Protein AF-A0A2J8R1P6-F1 (afdb_monomer_lite)

pLDDT: mean 77.01, std 14.03, range [39.62, 92.38]

Radius of gyration: 21.51 Å; chains: 1; bounding box: 44×53×62 Å

Organism: Pongo abelii (NCBI:txid9601)

Foldseek 3Di:
DVQVVLVVVCVVVVHDLLQKKKKKPAAPPDDPVQVVVQCCVQPVVQFDKDWDDKDQDPVNNIIMTMMGTPDRGDLVPRDQWTAGPPGTIGMDGPPPDVVNVVVVVVQVVQVVVVHHVVVVCVVVVVDPDDDDDDDDDDDD

Structure (mmCIF, N/CA/C/O backbone):
data_AF-A0A2J8R1P6-F1
#
_entry.id   AF-A0A2J8R1P6-F1
#
loop_
_atom_site.group_PDB
_atom_site.id
_atom_site.type_symbol
_atom_site.label_atom_id
_atom_site.label_alt_id
_atom_site.label_comp_id
_atom_site.label_asym_id
_atom_site.label_entity_id
_atom_site.label_seq_id
_atom_site.pdbx_PDB_ins_code
_atom_site.Cartn_x
_atom_site.Cartn_y
_atom_site.Cartn_z
_atom_site.occupancy
_atom_site.B_iso_or_equiv
_atom_site.auth_seq_id
_atom_site.auth_comp_id
_atom_site.auth_asym_id
_atom_site.auth_atom_id
_atom_site.pdbx_PDB_model_num
ATOM 1 N N . MET A 1 1 ? 3.153 13.214 -4.517 1.00 66.31 1 MET A N 1
ATOM 2 C CA . MET A 1 1 ? 2.162 12.195 -4.950 1.00 66.31 1 MET A CA 1
ATOM 3 C C . MET A 1 1 ? 2.360 10.966 -4.074 1.00 66.31 1 MET A C 1
ATOM 5 O O . MET A 1 1 ? 3.506 10.656 -3.798 1.00 66.31 1 MET A O 1
ATOM 9 N N . ALA A 1 2 ? 1.317 10.260 -3.630 1.00 73.06 2 ALA A N 1
A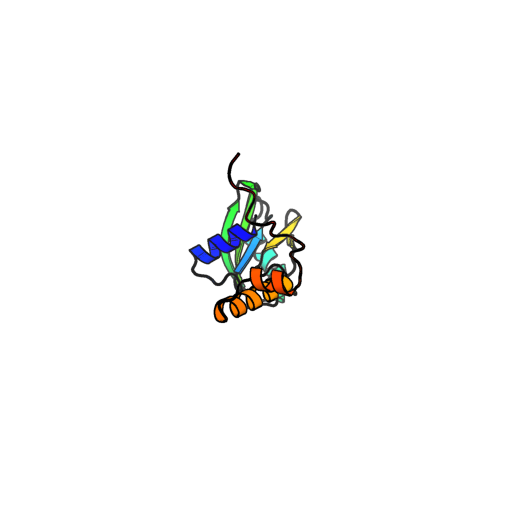TOM 10 C CA . ALA A 1 2 ? 1.475 9.138 -2.686 1.00 73.06 2 ALA A CA 1
ATOM 11 C C . ALA A 1 2 ? 2.423 8.015 -3.178 1.00 73.06 2 ALA A C 1
ATOM 13 O O . ALA A 1 2 ? 3.041 7.329 -2.370 1.00 73.06 2 ALA A O 1
ATOM 14 N N . LEU A 1 3 ? 2.614 7.886 -4.497 1.00 76.81 3 LEU A N 1
ATOM 15 C CA . LEU A 1 3 ? 3.573 6.955 -5.100 1.00 76.81 3 LEU A CA 1
ATOM 16 C C . LEU A 1 3 ? 5.037 7.273 -4.747 1.00 76.81 3 LEU A C 1
ATOM 18 O O . LEU A 1 3 ? 5.801 6.359 -4.462 1.00 76.81 3 LEU A O 1
ATOM 22 N N . THR A 1 4 ? 5.427 8.553 -4.723 1.00 81.50 4 THR A N 1
ATOM 23 C CA . THR A 1 4 ? 6.808 8.933 -4.372 1.00 81.50 4 THR A CA 1
ATOM 24 C C . THR A 1 4 ? 7.103 8.570 -2.921 1.00 81.50 4 THR A C 1
ATOM 26 O O . THR A 1 4 ? 8.186 8.091 -2.618 1.00 81.50 4 THR A O 1
ATOM 29 N N . LEU A 1 5 ? 6.095 8.689 -2.047 1.00 83.56 5 LEU A N 1
ATOM 30 C CA . LEU A 1 5 ? 6.199 8.270 -0.653 1.00 83.56 5 LEU A CA 1
ATOM 31 C C . LEU A 1 5 ? 6.418 6.757 -0.535 1.00 83.56 5 LEU A C 1
ATOM 33 O O . LEU A 1 5 ? 7.292 6.339 0.214 1.00 83.56 5 LEU A O 1
ATOM 37 N N . LEU A 1 6 ? 5.678 5.939 -1.292 1.00 85.62 6 LEU A N 1
ATOM 38 C CA . LEU A 1 6 ? 5.921 4.493 -1.339 1.00 85.62 6 LEU A CA 1
ATOM 39 C C . LEU A 1 6 ? 7.385 4.203 -1.711 1.00 85.62 6 LEU A C 1
ATOM 41 O O . LEU A 1 6 ? 8.044 3.416 -1.038 1.00 85.62 6 LEU A O 1
ATOM 45 N N . GLU A 1 7 ? 7.911 4.865 -2.744 1.00 83.81 7 GLU A N 1
ATOM 46 C CA . GLU A 1 7 ? 9.293 4.671 -3.195 1.00 83.81 7 GLU A CA 1
ATOM 47 C C . GLU A 1 7 ? 10.336 5.128 -2.171 1.00 83.81 7 GLU A C 1
ATOM 49 O O . GLU A 1 7 ? 11.332 4.434 -1.976 1.00 83.81 7 GLU A O 1
ATOM 54 N N . ASP A 1 8 ? 10.123 6.265 -1.510 1.00 87.44 8 ASP A N 1
ATOM 55 C CA . ASP A 1 8 ? 11.031 6.772 -0.478 1.00 87.44 8 ASP A CA 1
ATOM 56 C C . ASP A 1 8 ? 11.103 5.823 0.724 1.00 87.44 8 ASP A C 1
ATOM 58 O O . ASP A 1 8 ? 12.187 5.564 1.249 1.00 87.44 8 ASP A O 1
ATOM 62 N N . TRP A 1 9 ? 9.974 5.228 1.112 1.00 86.06 9 TRP A N 1
ATOM 63 C CA . TRP A 1 9 ? 9.932 4.205 2.157 1.00 86.06 9 TRP A CA 1
ATOM 64 C C . TRP A 1 9 ? 10.625 2.914 1.730 1.00 86.06 9 TRP A C 1
ATOM 66 O O . TRP A 1 9 ? 11.437 2.382 2.485 1.00 86.06 9 TRP A O 1
ATOM 76 N N . CYS A 1 10 ? 10.373 2.449 0.505 1.00 87.19 10 CYS A N 1
ATOM 77 C CA . CYS A 1 10 ? 11.048 1.270 -0.035 1.00 87.19 10 CYS A CA 1
ATOM 78 C C . CYS A 1 10 ? 12.571 1.457 -0.051 1.00 87.19 10 CYS A C 1
ATOM 80 O O . CYS A 1 10 ? 13.298 0.569 0.379 1.00 87.19 10 CYS A O 1
ATOM 82 N N . LYS A 1 11 ? 13.060 2.637 -0.457 1.00 86.81 11 LYS A N 1
ATOM 83 C CA . LYS A 1 11 ? 14.492 2.976 -0.406 1.00 86.81 11 LYS A CA 1
ATOM 84 C C . LYS A 1 11 ? 15.030 3.020 1.022 1.00 86.81 11 LYS A C 1
ATOM 86 O O . LYS A 1 11 ? 16.139 2.562 1.262 1.00 86.81 11 LYS A O 1
ATOM 91 N N . GLY A 1 12 ? 14.267 3.580 1.960 1.00 86.25 12 GLY A N 1
ATOM 92 C CA . GLY A 1 12 ? 14.672 3.674 3.363 1.00 86.25 12 GLY A CA 1
ATOM 93 C C . GLY A 1 12 ? 14.736 2.322 4.079 1.00 86.25 12 GLY A C 1
ATOM 94 O O . GLY A 1 12 ? 15.525 2.168 5.008 1.00 86.25 12 GLY A O 1
ATOM 95 N N . MET A 1 13 ? 13.924 1.351 3.651 1.00 84.25 13 MET A N 1
ATOM 96 C CA . MET A 1 13 ? 13.828 0.017 4.257 1.00 84.25 13 MET A CA 1
ATOM 97 C C . MET A 1 13 ? 14.549 -1.081 3.457 1.00 84.25 13 MET A C 1
ATOM 99 O O . MET A 1 13 ? 14.465 -2.241 3.844 1.00 84.25 13 MET A O 1
ATOM 103 N N . ASP A 1 14 ? 15.245 -0.726 2.369 1.00 84.75 14 ASP A N 1
ATOM 104 C CA . ASP A 1 14 ? 15.861 -1.666 1.413 1.00 84.75 14 ASP A CA 1
ATOM 105 C C . ASP A 1 14 ? 14.868 -2.734 0.914 1.00 84.75 14 ASP A C 1
ATOM 107 O O . ASP A 1 14 ? 15.147 -3.928 0.835 1.00 84.75 14 ASP A O 1
ATOM 111 N N . MET A 1 15 ? 13.646 -2.291 0.618 1.00 83.31 15 MET A N 1
ATOM 112 C CA . MET A 1 15 ? 12.553 -3.152 0.187 1.00 83.31 15 MET A CA 1
ATOM 113 C C . MET A 1 15 ? 12.273 -3.016 -1.297 1.00 83.31 15 MET A C 1
ATOM 115 O O . MET A 1 15 ? 12.342 -1.932 -1.881 1.00 83.31 15 MET A O 1
ATOM 119 N N . ASP A 1 16 ? 11.855 -4.128 -1.896 1.00 82.81 16 ASP A N 1
ATOM 120 C CA . ASP A 1 16 ? 11.394 -4.125 -3.272 1.00 82.81 16 ASP A CA 1
ATOM 121 C C . ASP A 1 16 ? 10.017 -3.437 -3.349 1.00 82.81 16 ASP A C 1
ATOM 123 O O . ASP A 1 16 ? 9.061 -3.917 -2.731 1.00 82.81 16 ASP A O 1
ATOM 127 N N . PRO A 1 17 ? 9.858 -2.339 -4.111 1.00 82.06 17 PRO A N 1
ATOM 128 C CA . PRO A 1 17 ? 8.581 -1.634 -4.221 1.00 82.06 17 PRO A CA 1
ATOM 129 C C . PRO A 1 17 ? 7.475 -2.483 -4.856 1.00 82.06 17 PRO A C 1
ATOM 131 O O . PRO A 1 17 ? 6.301 -2.148 -4.730 1.00 82.06 17 PRO A O 1
ATOM 134 N N . ARG A 1 18 ? 7.836 -3.598 -5.505 1.00 79.12 18 ARG A N 1
ATOM 135 C CA . ARG A 1 18 ? 6.897 -4.618 -5.990 1.00 79.12 18 ARG A CA 1
ATOM 136 C C . ARG A 1 18 ? 6.245 -5.409 -4.857 1.00 79.12 18 ARG A C 1
ATOM 138 O O . ARG A 1 18 ? 5.135 -5.906 -5.014 1.00 79.12 18 ARG A O 1
ATOM 145 N N . LYS A 1 19 ? 6.922 -5.538 -3.722 1.00 85.25 19 LYS A N 1
ATOM 146 C CA . LYS A 1 19 ? 6.425 -6.230 -2.528 1.00 85.25 19 LYS A CA 1
ATOM 147 C C . LYS A 1 19 ? 5.957 -5.247 -1.459 1.00 85.25 19 LYS A C 1
ATOM 149 O O . LYS A 1 19 ? 5.822 -5.619 -0.300 1.00 85.25 19 LYS A O 1
ATOM 154 N N . ALA A 1 20 ? 5.728 -3.994 -1.832 1.00 88.06 20 ALA A N 1
ATOM 155 C CA . ALA A 1 20 ? 5.315 -2.950 -0.915 1.00 88.06 20 ALA A CA 1
ATOM 156 C C . ALA A 1 20 ? 3.989 -2.334 -1.355 1.00 88.06 20 ALA A C 1
ATOM 158 O O . ALA A 1 20 ? 3.695 -2.191 -2.543 1.00 88.06 20 ALA A O 1
ATOM 159 N N . LEU A 1 21 ? 3.196 -1.948 -0.365 1.00 88.62 21 LEU A N 1
ATOM 160 C CA . LEU A 1 21 ? 1.885 -1.352 -0.536 1.00 88.62 21 LEU A CA 1
ATOM 161 C C . LEU A 1 21 ? 1.716 -0.239 0.495 1.00 88.62 21 LEU A C 1
ATOM 163 O O . LEU A 1 21 ? 2.069 -0.385 1.664 1.00 88.62 21 LEU A O 1
ATOM 167 N N . LEU A 1 22 ? 1.185 0.895 0.055 1.00 90.44 22 LEU A N 1
ATOM 168 C CA . LEU A 1 22 ? 0.915 2.043 0.906 1.00 90.44 22 LEU A CA 1
ATOM 169 C C . LEU A 1 22 ? -0.576 2.357 0.861 1.00 90.44 22 LEU A C 1
ATOM 171 O O . LEU A 1 22 ? -1.131 2.566 -0.210 1.00 90.44 22 LEU A O 1
ATOM 175 N N . ILE A 1 23 ? -1.220 2.420 2.019 1.00 90.19 23 ILE A N 1
ATOM 176 C CA . ILE A 1 23 ? -2.620 2.835 2.134 1.00 90.19 23 ILE A CA 1
ATOM 177 C C . ILE A 1 23 ? -2.650 4.269 2.636 1.00 90.19 2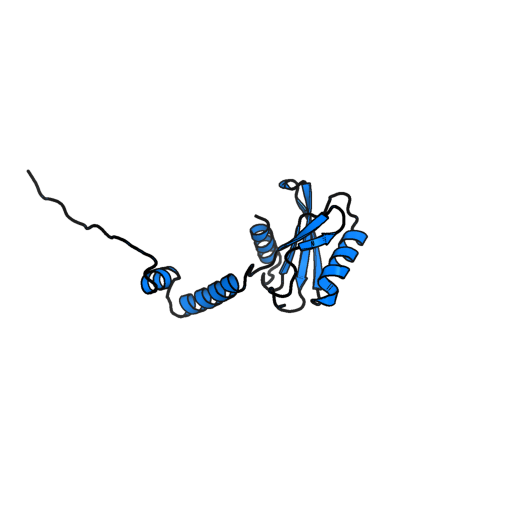3 ILE A C 1
ATOM 179 O O . ILE A 1 23 ? -2.023 4.570 3.651 1.00 90.19 23 ILE A O 1
ATOM 183 N N . VAL A 1 24 ? -3.362 5.152 1.941 1.00 90.12 24 VAL A N 1
ATOM 184 C CA . VAL A 1 24 ? -3.501 6.576 2.283 1.00 90.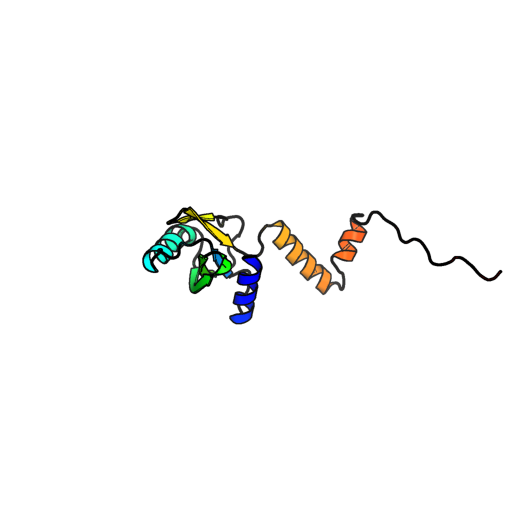12 24 VAL A CA 1
ATOM 185 C C . VAL A 1 24 ? -4.975 6.982 2.371 1.00 90.12 24 VAL A C 1
ATOM 187 O O . VAL A 1 24 ? -5.864 6.253 1.939 1.00 90.12 24 VAL A O 1
ATOM 190 N N . GLY A 1 25 ? -5.246 8.149 2.961 1.00 87.19 25 GLY A N 1
ATOM 191 C CA . GLY A 1 25 ? -6.617 8.636 3.162 1.00 87.19 25 GLY A CA 1
ATOM 192 C C . GLY A 1 25 ? -7.289 8.090 4.424 1.00 87.19 25 GLY A C 1
ATOM 193 O O . GLY A 1 25 ? -8.508 8.139 4.546 1.00 87.19 25 GLY A O 1
ATOM 194 N N . ILE A 1 26 ? -6.504 7.577 5.373 1.00 90.12 26 ILE A N 1
ATOM 195 C CA . ILE A 1 26 ? -7.013 7.073 6.648 1.00 90.12 26 ILE A CA 1
ATOM 196 C C . ILE A 1 26 ? -7.284 8.270 7.572 1.00 90.12 26 ILE A C 1
ATOM 198 O O . ILE A 1 26 ? -6.361 9.042 7.838 1.00 90.12 26 ILE A O 1
ATOM 202 N N . PRO A 1 27 ? -8.491 8.439 8.125 1.00 88.88 27 PRO A N 1
ATOM 203 C CA . PRO A 1 27 ? -8.769 9.550 9.028 1.00 88.88 27 PRO A CA 1
ATOM 204 C C . PRO A 1 27 ? -7.917 9.519 10.297 1.00 88.88 27 PRO A C 1
ATOM 206 O O . PRO A 1 27 ? -7.603 8.455 10.842 1.00 88.88 27 PRO A O 1
ATOM 209 N N . VAL A 1 28 ? -7.566 10.696 10.817 1.00 88.06 28 VAL A N 1
ATOM 210 C CA . VAL A 1 28 ? -6.735 10.810 12.024 1.00 88.06 28 VAL A CA 1
ATOM 211 C C . VAL A 1 28 ? -7.437 10.254 13.268 1.00 88.06 28 VAL A C 1
ATOM 213 O O . VAL A 1 28 ? -6.763 9.705 14.139 1.00 88.06 28 VAL A O 1
ATOM 216 N N . GLU A 1 29 ? -8.770 10.288 13.328 1.00 88.31 29 GLU A N 1
ATOM 217 C CA . GLU A 1 29 ? -9.556 9.649 14.390 1.00 88.31 29 GLU A CA 1
ATOM 218 C C . GLU A 1 29 ? -9.573 8.110 14.345 1.00 88.31 29 GLU A C 1
ATOM 220 O O . GLU A 1 29 ? -10.048 7.487 15.295 1.00 88.31 29 GLU A O 1
ATOM 225 N N . CYS A 1 30 ? -9.062 7.467 13.286 1.00 87.88 30 CYS A N 1
ATOM 226 C CA . CYS A 1 30 ? -9.015 6.003 13.226 1.00 87.88 30 CYS A CA 1
ATOM 227 C C . CYS A 1 30 ? -7.986 5.434 14.206 1.00 87.88 30 CYS A C 1
ATOM 229 O O . CYS A 1 30 ? -6.810 5.829 14.205 1.00 87.88 30 CYS A O 1
ATOM 231 N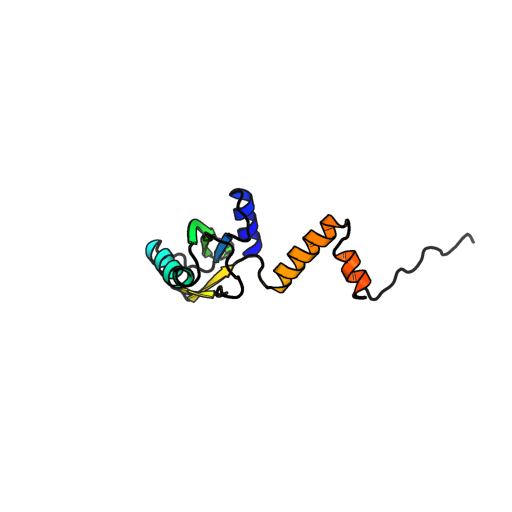 N . SER A 1 31 ? -8.424 4.476 15.020 1.00 88.69 31 SER A N 1
ATOM 232 C CA . SER A 1 31 ? -7.562 3.754 15.959 1.00 88.69 31 SER A CA 1
ATOM 233 C C . SER A 1 31 ? -6.705 2.710 15.243 1.00 88.69 31 SER A C 1
ATOM 235 O O . SER A 1 31 ? -7.025 2.283 14.139 1.00 88.69 31 SER A O 1
ATOM 237 N N . GLU A 1 32 ? -5.615 2.268 15.874 1.00 87.56 32 GLU A N 1
ATOM 238 C CA . GLU A 1 32 ? -4.742 1.224 15.308 1.00 87.56 32 GLU A CA 1
ATOM 239 C C . GLU A 1 32 ? -5.504 -0.068 15.006 1.00 87.56 32 GLU A C 1
ATOM 241 O O . GLU A 1 32 ? -5.340 -0.631 13.929 1.00 87.56 32 GLU A O 1
ATOM 246 N N . VAL A 1 33 ? -6.378 -0.480 15.927 1.00 88.88 33 VAL A N 1
ATOM 247 C CA . VAL A 1 33 ? -7.207 -1.680 15.779 1.00 88.88 33 VAL A CA 1
ATOM 248 C C . VAL A 1 33 ? -8.118 -1.555 14.559 1.00 88.88 33 VAL A C 1
ATOM 250 O O . VAL A 1 33 ? -8.082 -2.419 13.697 1.00 88.88 33 VAL A O 1
ATOM 253 N N . GLU A 1 34 ? -8.835 -0.436 14.418 1.00 90.12 34 GLU A N 1
ATOM 254 C CA . GLU A 1 34 ? -9.732 -0.200 13.276 1.00 90.12 34 GLU A CA 1
ATOM 255 C C . GLU A 1 34 ? -8.975 -0.199 11.943 1.00 90.12 34 GLU A C 1
ATOM 257 O O . GLU A 1 34 ? -9.455 -0.726 10.939 1.00 90.12 34 GLU A O 1
ATOM 262 N N . ILE A 1 35 ? -7.779 0.396 11.928 1.00 89.75 35 ILE A N 1
ATOM 263 C CA . ILE A 1 35 ? -6.896 0.382 10.764 1.00 89.75 35 ILE A CA 1
ATOM 264 C C . ILE A 1 35 ? -6.514 -1.050 10.426 1.00 89.75 35 ILE A C 1
ATOM 266 O O . ILE A 1 35 ? -6.687 -1.467 9.286 1.00 89.75 35 ILE A O 1
ATOM 270 N N . GLN A 1 36 ? -6.039 -1.811 11.405 1.00 89.44 36 GLN A N 1
ATOM 271 C CA . GLN A 1 36 ? -5.635 -3.191 11.197 1.00 89.44 36 GLN A CA 1
ATOM 272 C C . GLN A 1 36 ? -6.804 -4.063 10.729 1.00 89.44 36 GLN A C 1
ATOM 274 O O . GLN A 1 36 ? -6.625 -4.823 9.786 1.00 89.44 36 GLN A O 1
ATOM 279 N N . GLU A 1 37 ? -7.993 -3.914 11.315 1.00 90.69 37 GLU A N 1
ATOM 280 C CA . GLU A 1 37 ? -9.206 -4.636 10.917 1.00 90.69 37 GLU A CA 1
ATOM 281 C C . GLU A 1 37 ? -9.639 -4.287 9.491 1.00 90.69 37 GLU A C 1
ATOM 283 O O . GLU A 1 37 ? -9.964 -5.177 8.711 1.00 90.69 37 GLU A O 1
ATOM 288 N N . THR A 1 38 ? -9.590 -3.007 9.116 1.00 90.31 38 THR A N 1
ATOM 289 C CA . THR A 1 38 ? -9.941 -2.557 7.760 1.00 90.31 38 THR A CA 1
ATOM 290 C C . THR A 1 38 ? -8.951 -3.100 6.731 1.00 90.31 38 THR A C 1
ATOM 292 O O . THR A 1 38 ? -9.340 -3.638 5.693 1.00 90.31 38 THR A O 1
ATOM 295 N N . VAL A 1 39 ? -7.655 -3.004 7.036 1.00 89.69 39 VAL A N 1
ATOM 296 C CA . VAL A 1 39 ? -6.586 -3.557 6.200 1.00 89.69 39 VAL A CA 1
ATOM 297 C C . VAL A 1 39 ? -6.721 -5.074 6.096 1.00 89.69 39 VAL A C 1
ATOM 299 O O . VAL A 1 39 ? -6.561 -5.621 5.010 1.00 89.69 39 VAL A O 1
ATOM 302 N N . GLN A 1 40 ? -7.072 -5.752 7.186 1.00 89.19 40 GLN A N 1
ATOM 303 C CA . GLN A 1 40 ? -7.301 -7.191 7.202 1.00 89.19 40 GLN A CA 1
ATOM 304 C C . GLN A 1 40 ? -8.504 -7.583 6.358 1.00 89.19 40 GLN A C 1
ATOM 306 O O . GLN A 1 40 ? -8.377 -8.441 5.492 1.00 89.19 40 GLN A O 1
ATOM 311 N N . ALA A 1 41 ? -9.642 -6.918 6.518 1.00 88.62 41 ALA A N 1
ATOM 312 C CA . ALA A 1 41 ? -10.821 -7.185 5.708 1.00 88.62 41 ALA A CA 1
ATOM 313 C C . ALA A 1 41 ? -10.554 -6.988 4.202 1.00 88.62 41 ALA A C 1
ATOM 315 O O . ALA A 1 41 ? -11.059 -7.758 3.388 1.00 88.62 41 ALA A O 1
ATOM 316 N N . GLY A 1 42 ? -9.743 -5.987 3.835 1.00 84.88 42 GLY A N 1
ATOM 317 C CA . GLY A 1 42 ? -9.417 -5.680 2.441 1.00 84.88 42 GLY A CA 1
ATOM 318 C C . GLY A 1 42 ? -8.314 -6.549 1.828 1.00 84.88 42 GLY A C 1
ATOM 319 O O . GLY A 1 42 ? -8.443 -6.968 0.681 1.00 84.88 42 GLY A O 1
ATOM 320 N N . LEU A 1 43 ? -7.231 -6.819 2.564 1.00 85.12 43 LEU A N 1
ATOM 321 C CA . LEU A 1 43 ? -6.025 -7.467 2.028 1.00 85.12 43 LEU A CA 1
ATOM 322 C C . LEU A 1 43 ? -5.889 -8.945 2.392 1.00 85.12 43 LEU A C 1
ATOM 324 O O . LEU A 1 43 ? -5.325 -9.693 1.597 1.00 85.12 43 LEU A O 1
ATOM 328 N N . GLN A 1 44 ? -6.412 -9.393 3.539 1.00 85.69 44 GLN A N 1
ATOM 329 C CA . GLN A 1 44 ? -6.316 -10.797 3.961 1.00 85.69 44 GLN A CA 1
ATOM 330 C C . GLN A 1 44 ? -6.867 -11.797 2.925 1.00 85.69 44 GLN A C 1
ATOM 332 O O . GLN A 1 44 ? -6.245 -12.847 2.762 1.00 85.69 44 GLN A O 1
ATOM 337 N N . PRO A 1 45 ? -7.987 -11.538 2.210 1.00 84.12 45 PRO A N 1
ATOM 338 C CA . PRO A 1 45 ? -8.464 -12.480 1.196 1.00 84.12 45 PRO A CA 1
ATOM 339 C C . PRO A 1 45 ? -7.634 -12.464 -0.097 1.00 84.12 45 PRO A C 1
ATOM 341 O O . PRO A 1 45 ? -7.760 -13.385 -0.898 1.00 84.12 45 PRO A O 1
ATOM 344 N N . LEU A 1 46 ? -6.809 -11.435 -0.317 1.00 82.19 46 LEU A N 1
ATOM 345 C CA . LEU A 1 46 ? -6.063 -11.235 -1.563 1.00 82.19 46 LEU A CA 1
ATOM 346 C C . LEU A 1 46 ? -4.618 -11.720 -1.454 1.00 82.19 46 LEU A C 1
ATOM 348 O O . LEU A 1 46 ? -4.077 -12.284 -2.401 1.00 82.19 46 LEU A O 1
ATOM 352 N N . CYS A 1 47 ? -3.976 -11.486 -0.308 1.00 82.62 47 CYS A N 1
ATOM 353 C CA . CYS A 1 47 ? -2.562 -11.780 -0.121 1.00 82.62 47 CYS A CA 1
ATOM 354 C C . CYS A 1 47 ? -2.171 -11.909 1.352 1.00 82.62 47 CYS A C 1
ATOM 356 O O . CYS A 1 47 ? -2.796 -11.334 2.243 1.00 82.62 47 CYS A O 1
ATOM 358 N N . ALA A 1 48 ? -1.067 -12.615 1.598 1.00 87.50 48 ALA A N 1
ATOM 359 C CA . ALA A 1 48 ? -0.374 -12.539 2.874 1.00 87.50 48 ALA A CA 1
ATOM 360 C C . ALA A 1 48 ? 0.424 -11.229 2.943 1.00 87.50 48 ALA A C 1
ATOM 362 O O . ALA A 1 48 ? 1.193 -10.908 2.034 1.00 87.50 48 ALA A O 1
ATOM 363 N N . TYR A 1 49 ? 0.243 -10.481 4.028 1.00 89.56 49 TYR A N 1
ATOM 364 C CA . TYR A 1 49 ? 0.852 -9.170 4.210 1.00 89.56 49 TYR A CA 1
ATOM 365 C C . TYR A 1 49 ? 1.334 -8.969 5.651 1.00 89.56 49 TYR A C 1
ATOM 367 O O . TYR A 1 49 ? 0.894 -9.650 6.581 1.00 89.56 49 TYR A O 1
ATOM 375 N N . ARG A 1 50 ? 2.228 -7.999 5.840 1.00 89.94 50 ARG A N 1
ATOM 376 C CA . ARG A 1 50 ? 2.755 -7.564 7.130 1.00 89.94 50 ARG A CA 1
ATOM 377 C C . ARG A 1 50 ? 2.757 -6.044 7.195 1.00 89.94 50 ARG A C 1
ATOM 379 O O . ARG A 1 50 ? 3.318 -5.372 6.339 1.00 89.94 50 ARG A O 1
ATOM 386 N N . VAL A 1 51 ? 2.136 -5.480 8.225 1.00 90.31 51 VAL A N 1
ATOM 387 C CA . VAL A 1 51 ? 2.161 -4.029 8.445 1.00 90.31 51 VAL A CA 1
ATOM 388 C C . VAL A 1 51 ? 3.526 -3.646 9.007 1.00 90.31 51 VAL A C 1
ATOM 390 O O . VAL A 1 51 ? 3.917 -4.137 10.063 1.00 90.31 51 VAL A O 1
ATOM 393 N N . LEU A 1 52 ? 4.251 -2.779 8.302 1.00 87.62 52 LEU A N 1
ATOM 394 C CA . LEU A 1 52 ? 5.594 -2.349 8.694 1.00 87.62 52 LEU A CA 1
ATOM 395 C C . LEU A 1 52 ? 5.594 -1.043 9.474 1.00 87.62 52 LEU A C 1
ATOM 397 O O . LEU A 1 52 ? 6.441 -0.829 10.338 1.00 87.62 52 LEU A O 1
ATOM 401 N N . GLY A 1 53 ? 4.656 -0.152 9.168 1.00 85.19 53 GLY A N 1
ATOM 402 C CA . GLY A 1 53 ? 4.634 1.150 9.802 1.00 85.19 53 GLY A CA 1
ATOM 403 C C . GLY A 1 53 ? 3.378 1.941 9.508 1.00 85.19 53 GLY A C 1
ATOM 404 O O . GLY A 1 53 ? 2.645 1.687 8.557 1.00 85.19 53 GLY A O 1
ATOM 405 N N . ARG A 1 54 ? 3.154 2.944 10.349 1.00 87.88 54 ARG A N 1
ATOM 406 C CA . ARG A 1 54 ? 2.118 3.958 10.176 1.00 87.88 54 ARG A CA 1
ATOM 407 C C . ARG A 1 54 ? 2.773 5.326 10.157 1.00 87.88 54 ARG A C 1
ATOM 409 O O . ARG A 1 54 ? 3.707 5.579 10.915 1.00 87.88 54 ARG A O 1
ATOM 416 N N . MET A 1 55 ? 2.256 6.218 9.331 1.00 84.56 55 MET A N 1
ATOM 417 C CA . MET A 1 55 ? 2.732 7.586 9.227 1.00 84.56 55 MET A CA 1
ATOM 418 C C . MET A 1 55 ? 1.553 8.546 9.244 1.00 84.56 55 MET A C 1
ATOM 420 O O . MET A 1 55 ? 0.516 8.280 8.650 1.00 84.56 55 MET A O 1
ATOM 424 N N . PHE A 1 56 ? 1.703 9.679 9.919 1.00 86.19 56 PHE A N 1
ATOM 425 C CA . PHE A 1 56 ? 0.743 10.770 9.819 1.00 86.19 56 PHE A CA 1
ATOM 426 C C . PHE A 1 56 ? 1.237 11.779 8.785 1.00 86.19 56 PHE A C 1
ATOM 428 O O . PHE A 1 56 ? 2.311 12.362 8.946 1.00 86.19 56 PHE A O 1
ATOM 435 N N . ARG A 1 57 ? 0.454 11.983 7.725 1.00 80.56 57 ARG A N 1
ATOM 436 C CA . ARG A 1 57 ? 0.728 12.968 6.681 1.00 80.56 57 ARG A CA 1
ATOM 437 C C . ARG A 1 57 ? -0.004 14.258 7.027 1.00 80.56 57 ARG A C 1
ATOM 439 O O . ARG A 1 57 ? -1.225 14.339 6.940 1.00 80.56 57 ARG A O 1
ATOM 446 N N . ARG A 1 58 ? 0.764 15.279 7.418 1.00 78.62 58 ARG A N 1
ATOM 447 C CA . ARG A 1 58 ? 0.232 16.619 7.727 1.00 78.62 58 ARG A CA 1
ATOM 448 C C . ARG A 1 58 ? -0.358 17.312 6.501 1.00 78.62 58 ARG A C 1
ATOM 450 O O . ARG A 1 58 ? -1.310 18.062 6.655 1.00 78.62 58 ARG A O 1
ATOM 457 N N . GLU A 1 59 ? 0.201 17.057 5.319 1.00 78.38 59 GLU A N 1
ATOM 458 C CA . GLU A 1 59 ? -0.251 17.644 4.050 1.00 78.38 59 GLU A CA 1
ATOM 459 C C . GLU A 1 59 ? -1.701 17.262 3.732 1.00 78.38 59 GLU A C 1
ATOM 461 O O . GLU A 1 59 ? -2.501 18.116 3.370 1.00 78.38 59 GLU A O 1
ATOM 466 N N . ASP A 1 60 ? -2.049 15.991 3.931 1.00 75.75 60 ASP A N 1
ATOM 467 C CA . ASP A 1 60 ? -3.382 15.442 3.656 1.00 75.75 60 ASP A CA 1
ATOM 468 C C . ASP A 1 60 ? -4.260 15.379 4.916 1.00 75.75 60 ASP A C 1
ATOM 470 O O . ASP A 1 60 ? -5.389 14.901 4.860 1.00 75.75 60 ASP A O 1
ATOM 474 N N . ASN A 1 61 ? -3.724 15.811 6.064 1.00 83.56 61 ASN A N 1
ATOM 475 C CA . ASN A 1 61 ? -4.320 15.659 7.394 1.00 83.56 61 ASN A CA 1
ATOM 476 C C . ASN A 1 61 ? -4.870 14.238 7.651 1.00 83.56 61 ASN A C 1
ATOM 478 O O . ASN A 1 61 ? -5.924 14.045 8.258 1.00 83.56 61 ASN A O 1
ATOM 482 N N . ALA A 1 62 ? -4.142 13.236 7.159 1.00 88.06 62 ALA A N 1
ATOM 483 C CA . ALA A 1 62 ? -4.558 11.843 7.133 1.00 88.06 62 ALA A CA 1
ATOM 484 C C . ALA A 1 62 ? -3.401 10.927 7.538 1.00 88.06 62 ALA A C 1
ATOM 486 O O . ALA A 1 62 ? -2.219 11.243 7.393 1.00 88.06 62 ALA A O 1
ATOM 487 N N . LYS A 1 63 ? -3.740 9.757 8.059 1.00 90.06 63 LYS A N 1
ATOM 488 C CA . LYS A 1 63 ? -2.808 8.668 8.313 1.00 90.06 63 LYS A CA 1
ATOM 489 C C . LYS A 1 63 ? -2.555 7.884 7.022 1.00 90.06 63 LYS A C 1
ATOM 491 O O . LYS A 1 63 ? -3.378 7.828 6.107 1.00 90.06 63 LYS A O 1
ATOM 496 N N . ALA A 1 64 ? -1.384 7.275 6.978 1.00 91.31 64 ALA A N 1
ATOM 497 C CA . ALA A 1 64 ? -0.946 6.347 5.962 1.00 91.31 64 ALA A CA 1
ATOM 498 C C . ALA A 1 64 ? -0.353 5.110 6.637 1.00 91.31 64 ALA A C 1
ATOM 500 O O . ALA A 1 64 ? 0.202 5.199 7.736 1.00 91.31 64 ALA A O 1
ATOM 501 N N . VAL A 1 65 ? -0.466 3.961 5.986 1.00 92.38 65 VAL A N 1
ATOM 502 C CA . VAL A 1 65 ? 0.056 2.688 6.486 1.00 92.38 65 VAL A CA 1
ATOM 503 C C . VAL A 1 65 ? 0.916 2.064 5.409 1.00 92.38 65 VAL A C 1
ATOM 505 O O . VAL A 1 65 ? 0.482 1.936 4.267 1.00 92.38 65 VAL A O 1
ATOM 508 N N . PHE A 1 66 ? 2.130 1.688 5.787 1.00 91.50 66 PHE A N 1
ATOM 509 C CA . PHE A 1 66 ? 3.082 1.001 4.934 1.00 91.50 66 PHE A CA 1
ATOM 510 C C . PHE A 1 66 ? 3.052 -0.496 5.235 1.00 91.50 66 PHE A C 1
ATOM 512 O O . PHE A 1 66 ? 3.127 -0.919 6.395 1.00 91.50 66 PHE A O 1
ATOM 519 N N . ILE A 1 67 ? 2.900 -1.287 4.181 1.00 90.75 67 ILE A N 1
ATOM 520 C CA . ILE A 1 67 ? 2.627 -2.717 4.230 1.00 90.75 67 ILE A CA 1
ATOM 521 C C . ILE A 1 67 ? 3.611 -3.438 3.315 1.00 90.75 67 ILE A C 1
ATOM 523 O O . ILE A 1 67 ? 3.824 -3.054 2.169 1.00 90.75 67 ILE A O 1
ATOM 527 N N . GLU A 1 68 ? 4.179 -4.512 3.837 1.00 89.75 68 GLU A N 1
ATOM 528 C CA . GLU A 1 68 ? 4.955 -5.499 3.106 1.00 89.75 68 GLU A CA 1
ATOM 529 C C . GLU A 1 68 ? 4.046 -6.639 2.661 1.00 89.75 68 GLU A C 1
ATOM 531 O O . GLU A 1 68 ? 3.261 -7.169 3.444 1.00 89.75 68 GLU A O 1
ATOM 536 N N . LEU A 1 69 ? 4.165 -7.040 1.408 1.00 87.69 69 LEU A N 1
ATOM 537 C CA . LEU A 1 69 ? 3.526 -8.223 0.857 1.00 87.69 69 LEU A CA 1
ATOM 538 C C . LEU A 1 69 ? 4.509 -9.386 0.996 1.00 87.69 69 LEU A C 1
ATOM 540 O O . LEU A 1 69 ? 5.697 -9.238 0.706 1.00 87.69 69 LEU A O 1
ATOM 544 N N . ALA A 1 70 ? 4.025 -10.550 1.432 1.00 83.06 70 ALA A N 1
ATOM 545 C CA . ALA A 1 70 ? 4.875 -11.735 1.559 1.00 83.06 70 ALA A CA 1
ATOM 546 C C . ALA A 1 70 ? 5.428 -12.180 0.191 1.00 83.06 70 ALA A C 1
ATOM 548 O O . ALA A 1 70 ? 6.581 -12.599 0.084 1.00 83.06 70 ALA A O 1
ATOM 549 N N . ASP A 1 71 ? 4.621 -12.013 -0.859 1.00 77.69 71 ASP A N 1
ATOM 550 C CA . ASP A 1 71 ? 4.950 -12.380 -2.230 1.00 77.69 71 ASP A CA 1
ATOM 551 C C . ASP A 1 71 ? 4.552 -11.292 -3.232 1.00 77.69 71 ASP A C 1
ATOM 553 O O . ASP A 1 71 ? 3.785 -10.379 -2.926 1.00 77.69 71 ASP A O 1
ATOM 557 N N . THR A 1 72 ? 5.102 -11.384 -4.444 1.00 68.50 72 THR A N 1
ATOM 558 C CA . THR A 1 72 ? 4.708 -10.539 -5.583 1.00 68.50 72 THR A CA 1
ATOM 559 C C . THR A 1 72 ? 3.281 -10.894 -5.996 1.00 68.50 72 THR A C 1
ATOM 561 O O . THR A 1 72 ? 3.061 -11.894 -6.674 1.00 68.50 72 THR A O 1
ATOM 564 N N . VAL A 1 73 ? 2.313 -10.103 -5.533 1.00 69.38 73 VAL A N 1
ATOM 565 C CA . VAL A 1 73 ? 0.882 -10.297 -5.806 1.00 69.38 73 VAL A CA 1
ATOM 566 C C . VAL A 1 73 ? 0.508 -9.657 -7.141 1.00 69.38 73 VAL A C 1
ATOM 568 O O . VAL A 1 73 ? 1.060 -8.619 -7.508 1.00 69.38 73 VAL A O 1
ATOM 571 N N . ASP A 1 74 ? -0.471 -10.230 -7.841 1.00 69.31 74 ASP A N 1
ATOM 572 C CA . ASP A 1 74 ? -1.040 -9.619 -9.042 1.00 69.31 74 ASP A CA 1
ATOM 573 C C . ASP A 1 74 ? -1.737 -8.292 -8.707 1.00 69.31 74 ASP A C 1
ATOM 575 O O . ASP A 1 74 ? -2.854 -8.257 -8.185 1.00 69.31 74 ASP A O 1
ATOM 579 N N . TYR A 1 75 ? -1.092 -7.177 -9.054 1.00 69.69 75 TYR A N 1
ATOM 580 C CA . TYR A 1 75 ? -1.584 -5.814 -8.800 1.00 69.69 75 TYR A CA 1
ATOM 581 C C . TYR A 1 75 ? -2.918 -5.503 -9.487 1.00 69.69 75 TYR A C 1
ATOM 583 O O . TYR A 1 75 ? -3.600 -4.562 -9.102 1.00 69.69 75 TYR A O 1
ATOM 591 N N . THR A 1 76 ? -3.302 -6.293 -10.493 1.00 65.06 76 THR A N 1
ATOM 592 C CA . THR A 1 76 ? -4.604 -6.205 -11.172 1.00 65.06 76 THR A CA 1
ATOM 593 C C . THR A 1 76 ? -5.760 -6.679 -10.291 1.00 65.06 76 THR A C 1
ATOM 595 O O . THR A 1 76 ? -6.902 -6.288 -10.515 1.00 65.06 76 THR A O 1
ATOM 598 N N . THR A 1 77 ? -5.466 -7.517 -9.294 1.00 70.38 77 THR A N 1
ATOM 599 C CA . THR A 1 77 ? -6.445 -8.060 -8.342 1.00 70.38 77 THR A CA 1
ATOM 600 C C . THR A 1 77 ? -6.551 -7.220 -7.074 1.00 70.38 77 THR A C 1
ATOM 602 O O . THR A 1 77 ? -7.556 -7.299 -6.366 1.00 70.38 77 THR A O 1
ATOM 605 N N . LEU A 1 78 ? -5.537 -6.392 -6.794 1.00 79.44 78 LEU A N 1
ATOM 606 C CA . LEU A 1 78 ? -5.558 -5.482 -5.661 1.00 79.44 78 LEU A CA 1
ATOM 607 C C . LEU A 1 78 ? -6.524 -4.326 -5.945 1.00 79.44 78 LEU A C 1
ATOM 609 O O . LEU A 1 78 ? -6.402 -3.648 -6.969 1.00 79.44 78 LEU A O 1
ATOM 613 N N . PRO A 1 79 ? -7.482 -4.061 -5.045 1.00 81.06 79 PRO A N 1
ATOM 614 C CA . PRO A 1 79 ? -8.378 -2.936 -5.207 1.00 81.06 79 PRO A CA 1
ATOM 615 C C . PRO A 1 79 ? -7.574 -1.642 -5.093 1.00 81.06 79 PRO A C 1
ATOM 617 O O . PRO A 1 79 ? -6.754 -1.491 -4.192 1.00 81.06 79 PRO A O 1
ATOM 620 N N . SER A 1 80 ? -7.846 -0.679 -5.973 1.00 81.69 80 SER A N 1
ATOM 621 C CA . SER A 1 80 ? -7.258 0.663 -5.875 1.00 81.69 80 SER A CA 1
ATOM 622 C C . SER A 1 80 ? -7.755 1.430 -4.650 1.00 81.69 80 SER A C 1
ATOM 624 O O . SER A 1 80 ? -7.109 2.381 -4.220 1.00 81.69 80 SER A O 1
ATOM 626 N N . HIS A 1 81 ? -8.899 1.025 -4.091 1.00 86.00 81 HIS A N 1
ATOM 627 C CA . HIS A 1 81 ? -9.482 1.603 -2.892 1.00 86.00 81 HIS A CA 1
ATOM 628 C C . HIS A 1 81 ? -10.151 0.530 -2.038 1.00 86.00 81 HIS A C 1
ATOM 630 O O . HIS A 1 81 ? -10.877 -0.314 -2.564 1.00 86.00 81 HIS A O 1
ATOM 636 N N . ILE A 1 82 ? -9.973 0.606 -0.722 1.00 86.50 82 ILE A N 1
ATOM 637 C CA . ILE A 1 82 ? -10.681 -0.247 0.236 1.00 86.50 82 ILE A CA 1
ATOM 638 C C . ILE A 1 82 ? -11.701 0.571 1.034 1.00 86.50 82 ILE A C 1
ATOM 640 O O . ILE A 1 82 ? -11.431 1.725 1.376 1.00 86.50 82 ILE A O 1
ATOM 644 N N . PRO A 1 83 ? -12.881 0.011 1.338 1.00 85.00 83 PRO A N 1
ATOM 645 C CA . PRO A 1 83 ? -13.848 0.680 2.193 1.00 85.00 83 PRO A CA 1
ATOM 646 C C . PRO A 1 83 ? -13.320 0.712 3.628 1.00 85.00 83 PRO A C 1
ATOM 648 O O . PRO A 1 83 ? -12.976 -0.325 4.189 1.00 85.00 83 PRO A O 1
ATOM 651 N N . GLY A 1 84 ? -13.276 1.899 4.223 1.00 86.94 84 GLY A N 1
ATOM 652 C CA . GLY A 1 84 ? -12.806 2.098 5.584 1.00 86.94 84 GLY A CA 1
ATOM 653 C C . GLY A 1 84 ? -13.602 3.163 6.324 1.00 86.94 84 GL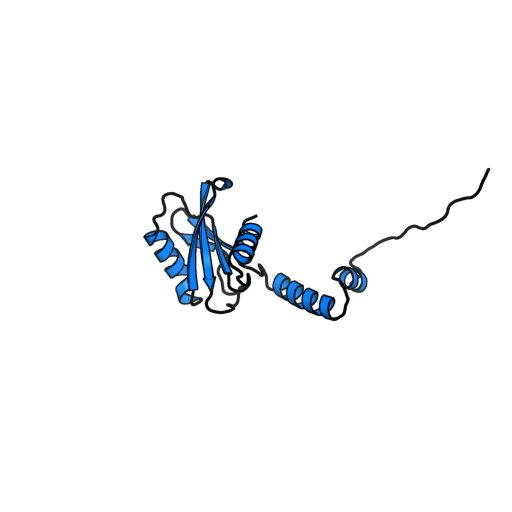Y A C 1
ATOM 654 O O . GLY A 1 84 ? -14.550 3.776 5.823 1.00 86.94 84 GLY A O 1
ATOM 655 N N . LYS A 1 85 ? -13.210 3.399 7.572 1.00 83.44 85 LYS A N 1
ATOM 656 C CA . LYS A 1 85 ? -13.775 4.492 8.359 1.00 83.44 85 LYS A CA 1
ATOM 657 C C . LYS A 1 85 ? -13.414 5.829 7.707 1.00 83.44 85 LYS A C 1
ATOM 659 O O . LYS A 1 85 ? -12.283 6.026 7.271 1.00 83.44 85 LYS A O 1
ATOM 664 N N . GLY A 1 86 ? -14.393 6.730 7.616 1.00 79.56 86 GLY A N 1
ATOM 665 C CA . GLY A 1 86 ? -14.243 8.038 6.969 1.00 79.56 86 GLY A CA 1
ATOM 666 C C . GLY A 1 86 ? -14.177 8.014 5.438 1.00 79.56 86 GLY A C 1
ATOM 667 O O . GLY A 1 86 ? -13.928 9.057 4.843 1.00 79.56 86 GLY A O 1
ATOM 668 N N . GLY A 1 87 ? -14.437 6.871 4.792 1.00 85.44 87 GLY A N 1
ATOM 669 C CA . GLY A 1 87 ? -14.585 6.783 3.339 1.00 85.44 87 GLY A CA 1
ATOM 670 C C . GLY A 1 87 ? -13.765 5.662 2.713 1.00 85.44 87 GLY A C 1
ATOM 671 O O . GLY A 1 87 ? -13.527 4.621 3.315 1.00 85.44 87 GLY A O 1
ATOM 672 N N . SER A 1 88 ? -13.364 5.860 1.462 1.00 86.25 88 SER A N 1
ATOM 673 C CA . SER A 1 88 ? -12.517 4.905 0.744 1.00 86.25 88 SER A CA 1
ATOM 674 C C . SER A 1 88 ? -11.046 5.244 0.971 1.00 86.25 88 SER A C 1
ATOM 676 O O . SER A 1 88 ? -10.645 6.382 0.740 1.00 86.25 88 SER A O 1
ATOM 678 N N . TRP A 1 89 ? -10.249 4.277 1.421 1.00 90.31 89 TRP A N 1
ATOM 679 C CA . TRP A 1 89 ? -8.803 4.437 1.586 1.00 90.31 89 TRP A CA 1
ATOM 680 C C . TRP A 1 89 ? -8.109 4.025 0.296 1.00 90.31 89 TRP A C 1
ATOM 682 O O . TRP A 1 89 ? -8.357 2.933 -0.214 1.00 90.31 89 TRP A O 1
ATOM 692 N N . GLU A 1 90 ? -7.263 4.896 -0.243 1.00 88.19 90 GLU A N 1
ATOM 693 C CA . GLU A 1 90 ? -6.543 4.647 -1.492 1.00 88.19 90 GLU A CA 1
ATOM 694 C C . GLU A 1 90 ? -5.386 3.679 -1.236 1.00 88.19 90 GLU A C 1
ATOM 696 O O . GLU A 1 90 ? -4.588 3.862 -0.315 1.00 88.19 90 GLU A O 1
ATOM 701 N N . VAL A 1 91 ? -5.290 2.659 -2.083 1.00 89.00 91 VAL A N 1
ATOM 702 C CA . VAL A 1 91 ? -4.229 1.658 -2.085 1.00 89.00 91 VAL A CA 1
ATOM 703 C C . VAL A 1 91 ? -3.238 2.005 -3.191 1.00 89.00 91 VAL A C 1
ATOM 705 O O . VAL A 1 91 ? -3.566 2.041 -4.377 1.00 89.00 91 VAL A O 1
ATOM 708 N N . VAL A 1 92 ? -1.998 2.256 -2.795 1.00 86.81 92 VAL A N 1
ATOM 709 C CA . VAL A 1 92 ? -0.907 2.689 -3.662 1.00 86.81 92 VAL A CA 1
ATOM 710 C C . VAL A 1 92 ? 0.115 1.563 -3.764 1.00 86.81 92 VAL A C 1
ATOM 712 O O . VAL A 1 92 ? 0.729 1.172 -2.771 1.00 86.81 92 VAL A O 1
ATOM 715 N N . VAL A 1 93 ? 0.308 1.058 -4.981 1.00 82.12 93 VAL A N 1
ATOM 716 C CA . VAL A 1 93 ? 1.226 -0.043 -5.312 1.00 82.12 93 VAL A CA 1
ATOM 717 C C . VAL A 1 93 ? 2.087 0.310 -6.523 1.00 82.12 93 VAL A C 1
ATOM 719 O O . VAL A 1 93 ? 1.741 1.205 -7.303 1.00 82.12 93 VAL A O 1
ATOM 722 N N . LYS A 1 94 ? 3.204 -0.404 -6.697 1.00 76.81 94 LYS A N 1
ATOM 723 C CA . LYS A 1 94 ? 4.055 -0.315 -7.887 1.00 76.81 94 LYS A CA 1
ATOM 724 C C . LYS A 1 94 ? 4.258 -1.708 -8.491 1.00 76.81 94 LYS A C 1
ATOM 726 O O . LYS A 1 94 ? 4.695 -2.597 -7.765 1.00 76.81 94 LYS A O 1
ATOM 731 N N . PRO A 1 95 ? 4.076 -1.890 -9.810 1.00 63.34 95 PRO A N 1
ATOM 732 C CA . PRO A 1 95 ? 3.575 -0.940 -10.815 1.00 63.34 95 PRO A CA 1
ATOM 733 C C . PRO A 1 95 ? 2.086 -0.581 -10.643 1.00 63.34 95 PRO A C 1
ATOM 735 O O . PRO A 1 95 ? 1.288 -1.413 -10.230 1.00 63.34 95 PRO A O 1
ATOM 738 N N . ARG A 1 96 ? 1.704 0.663 -10.979 1.00 55.94 96 ARG A N 1
ATOM 739 C CA . ARG A 1 96 ? 0.328 1.184 -10.799 1.00 55.94 96 ARG A CA 1
ATOM 740 C C . ARG A 1 96 ? -0.668 0.664 -11.856 1.00 55.94 96 ARG A C 1
ATOM 742 O O . ARG A 1 96 ? -1.870 0.834 -11.691 1.00 55.94 96 ARG A O 1
ATOM 749 N N . ASN A 1 97 ? -0.173 0.056 -12.939 1.00 55.47 97 ASN A N 1
ATOM 750 C CA . ASN A 1 97 ? -0.940 -0.502 -14.059 1.00 55.47 97 ASN A CA 1
ATOM 751 C C . ASN A 1 97 ? -0.102 -1.620 -14.736 1.00 55.47 97 ASN A C 1
ATOM 753 O O . ASN A 1 97 ? 1.125 -1.484 -14.755 1.00 55.47 97 ASN A O 1
ATOM 757 N N . PRO A 1 98 ? -0.679 -2.695 -15.316 1.00 55.44 98 PRO A N 1
ATOM 758 C CA . PRO A 1 98 ? 0.027 -3.630 -16.204 1.00 55.44 98 PRO A CA 1
ATOM 759 C C . PRO A 1 98 ? 0.897 -2.959 -17.276 1.00 55.44 98 PRO A C 1
ATOM 761 O O . PRO A 1 98 ? 1.986 -3.456 -17.551 1.00 55.44 98 PRO A O 1
ATOM 764 N N . ASP A 1 99 ? 0.492 -1.807 -17.826 1.00 58.81 99 ASP A N 1
ATOM 765 C CA . ASP A 1 99 ? 1.348 -1.033 -18.739 1.00 58.81 99 ASP A CA 1
ATOM 766 C C . ASP A 1 99 ? 2.645 -0.569 -18.071 1.00 58.81 99 ASP A C 1
ATOM 768 O O . ASP A 1 99 ? 3.700 -0.570 -18.688 1.00 58.81 99 ASP A O 1
ATOM 772 N N . ASP A 1 100 ? 2.600 -0.211 -16.792 1.00 59.31 100 ASP A N 1
ATOM 773 C CA . ASP A 1 100 ? 3.761 0.227 -16.015 1.00 59.31 100 ASP A CA 1
ATOM 774 C C . ASP A 1 100 ? 4.682 -0.969 -15.689 1.00 59.31 100 ASP A C 1
ATOM 776 O O . ASP A 1 100 ? 5.910 -0.843 -15.665 1.00 59.31 100 ASP A O 1
ATOM 780 N N . GLU A 1 101 ? 4.113 -2.175 -15.531 1.00 61.47 101 GLU A N 1
ATOM 781 C CA . GLU A 1 101 ? 4.889 -3.418 -15.469 1.00 61.47 101 GLU A CA 1
ATOM 782 C C . GLU A 1 101 ? 5.567 -3.722 -16.808 1.00 61.47 101 GLU A C 1
ATOM 784 O O . GLU A 1 101 ? 6.768 -4.004 -16.841 1.00 61.47 101 GLU A O 1
ATOM 789 N N . PHE A 1 102 ? 4.816 -3.635 -17.908 1.00 65.75 102 PHE A N 1
ATOM 790 C CA . PHE A 1 102 ? 5.327 -3.821 -19.259 1.00 65.75 102 PHE A CA 1
ATOM 791 C C . PHE A 1 102 ? 6.440 -2.816 -19.560 1.00 65.75 102 PHE A C 1
ATOM 793 O O . PHE A 1 102 ? 7.527 -3.219 -19.964 1.00 65.75 102 PHE A O 1
ATOM 800 N N . LEU A 1 103 ? 6.228 -1.532 -19.266 1.00 69.06 103 LEU A N 1
ATOM 801 C CA . LEU A 1 103 ? 7.226 -0.473 -19.400 1.00 69.06 103 LEU A CA 1
ATOM 802 C C . LEU A 1 103 ? 8.439 -0.723 -18.504 1.00 69.06 103 LEU A C 1
ATOM 804 O O . LEU A 1 103 ? 9.564 -0.496 -18.938 1.00 69.06 103 LEU A O 1
ATOM 808 N N . SER A 1 104 ? 8.253 -1.232 -17.285 1.00 67.56 104 SER A N 1
ATOM 809 C CA . SER A 1 104 ? 9.362 -1.582 -16.391 1.00 67.56 104 SER A CA 1
ATOM 810 C C . SER A 1 104 ? 10.188 -2.757 -16.923 1.00 67.56 104 SER A C 1
ATOM 812 O O . SER A 1 104 ? 11.418 -2.690 -16.912 1.00 67.56 104 SER A O 1
ATOM 814 N N . ARG A 1 105 ? 9.538 -3.822 -17.413 1.00 74.19 105 ARG A N 1
ATOM 815 C CA . ARG A 1 105 ? 10.207 -4.977 -18.040 1.00 74.19 105 ARG A CA 1
ATOM 816 C C . ARG A 1 105 ? 10.907 -4.566 -19.335 1.00 74.19 105 ARG A C 1
ATOM 818 O O . ARG A 1 105 ? 12.063 -4.924 -19.538 1.00 74.19 105 ARG A O 1
ATOM 825 N N . LEU A 1 106 ? 10.242 -3.765 -20.163 1.00 75.06 106 LEU A N 1
ATOM 826 C CA . LEU A 1 106 ? 10.786 -3.222 -21.402 1.00 75.06 106 LEU A CA 1
ATOM 827 C C . LEU A 1 106 ? 11.994 -2.325 -21.117 1.00 75.06 106 LEU A C 1
ATOM 829 O O . LEU A 1 106 ? 13.034 -2.498 -21.734 1.00 75.06 106 LEU A O 1
ATOM 833 N N . ASN A 1 107 ? 11.912 -1.425 -20.137 1.00 72.06 107 ASN A N 1
ATOM 834 C CA . ASN A 1 107 ? 13.029 -0.570 -19.737 1.00 72.06 107 ASN A CA 1
ATOM 835 C C . ASN A 1 107 ? 14.221 -1.380 -19.206 1.00 72.06 107 ASN A C 1
ATOM 837 O O . ASN A 1 107 ? 15.367 -1.054 -19.503 1.00 72.06 107 ASN A O 1
ATOM 841 N N . TYR A 1 108 ? 13.968 -2.444 -18.437 1.00 75.69 108 TYR A N 1
ATOM 842 C CA . TYR A 1 108 ? 15.023 -3.355 -17.990 1.00 75.69 108 TYR A CA 1
ATOM 843 C C . TYR A 1 108 ? 15.691 -4.064 -19.175 1.00 75.69 108 TYR A C 1
ATOM 845 O O . TYR A 1 108 ? 16.915 -4.065 -19.274 1.00 75.69 108 TYR A O 1
ATOM 853 N N . PHE A 1 109 ? 14.895 -4.590 -20.110 1.00 77.50 109 PHE A N 1
ATOM 854 C CA . PHE A 1 109 ? 15.392 -5.237 -21.323 1.00 77.50 109 PHE A CA 1
ATOM 855 C C . PHE A 1 109 ? 16.224 -4.276 -22.182 1.00 77.50 109 PHE A C 1
ATOM 857 O O . PHE A 1 109 ? 17.353 -4.593 -22.546 1.00 77.50 109 PHE A O 1
ATOM 864 N N . LEU A 1 110 ? 15.712 -3.066 -22.419 1.00 77.25 110 LEU A N 1
ATOM 865 C CA . LEU A 1 110 ? 16.398 -2.019 -23.173 1.00 77.25 110 LEU A CA 1
ATOM 866 C C . LEU A 1 110 ? 17.735 -1.655 -22.529 1.00 77.25 110 LEU A C 1
ATOM 868 O O . LEU A 1 110 ? 18.747 -1.646 -23.221 1.00 77.25 110 LEU A O 1
ATOM 872 N N . LYS A 1 111 ? 17.779 -1.441 -21.207 1.00 74.12 111 LYS A N 1
ATOM 873 C CA . LYS A 1 111 ? 19.038 -1.181 -20.491 1.00 74.12 111 LYS A CA 1
ATOM 874 C C . LYS A 1 111 ? 20.045 -2.315 -20.657 1.00 74.12 111 LYS A C 1
ATOM 876 O O . LYS A 1 111 ? 21.229 -2.043 -20.836 1.00 74.12 111 LYS A O 1
ATOM 881 N N . ASN A 1 112 ? 19.584 -3.562 -20.623 1.00 73.44 112 ASN A N 1
ATOM 882 C CA . ASN A 1 112 ? 20.438 -4.733 -20.810 1.00 73.44 112 ASN A CA 1
ATOM 883 C C . ASN A 1 112 ? 20.972 -4.847 -22.251 1.00 73.44 112 ASN A C 1
ATOM 885 O O . ASN A 1 112 ? 22.043 -5.405 -22.470 1.00 73.44 112 ASN A O 1
ATOM 889 N N . GLU A 1 113 ? 20.247 -4.287 -23.220 1.00 76.19 113 GLU A N 1
ATOM 890 C CA . GLU A 1 113 ? 20.629 -4.194 -24.634 1.00 76.19 113 GLU A CA 1
ATOM 891 C C . GLU A 1 113 ? 21.360 -2.874 -24.979 1.00 76.19 113 GLU A C 1
ATOM 893 O O . GLU A 1 113 ? 21.698 -2.634 -26.138 1.00 76.19 113 GLU A O 1
ATOM 898 N N . GLY A 1 114 ? 21.598 -1.993 -23.994 1.00 76.50 114 GLY A N 1
ATOM 899 C CA . GLY A 1 114 ? 22.213 -0.671 -24.186 1.00 76.50 114 GLY A CA 1
ATOM 900 C C . GLY A 1 114 ? 21.312 0.365 -24.873 1.00 76.50 114 GLY A C 1
ATOM 901 O O . GLY A 1 114 ? 21.793 1.395 -25.340 1.00 76.50 114 GLY A O 1
ATOM 902 N N . ARG A 1 115 ? 20.009 0.097 -24.955 1.00 74.00 115 ARG A N 1
ATOM 903 C CA . ARG A 1 115 ? 18.992 0.943 -25.587 1.00 74.00 115 ARG A CA 1
ATOM 904 C C . ARG A 1 115 ? 18.179 1.704 -24.544 1.00 74.00 115 ARG A C 1
ATOM 906 O O . ARG A 1 115 ? 18.144 1.359 -23.364 1.00 74.00 115 ARG A O 1
ATOM 913 N N . SER A 1 116 ? 17.505 2.759 -24.986 1.00 73.50 116 SER A N 1
ATOM 914 C CA . SER A 1 116 ? 16.680 3.617 -24.137 1.00 73.50 116 SER A CA 1
ATOM 915 C C . SER A 1 116 ? 15.230 3.664 -24.618 1.00 73.50 116 SER A C 1
ATOM 917 O O . SER A 1 116 ? 14.923 3.361 -25.771 1.00 73.50 116 SER A O 1
ATOM 919 N N . MET A 1 117 ? 14.318 4.101 -23.744 1.00 68.94 117 MET A N 1
ATOM 920 C CA . MET A 1 117 ? 12.912 4.325 -24.112 1.00 68.94 117 MET A CA 1
ATOM 921 C C . MET A 1 117 ? 12.773 5.323 -25.279 1.00 68.94 117 MET A C 1
ATOM 923 O O . MET A 1 117 ? 11.838 5.243 -26.072 1.00 68.94 117 MET A O 1
ATOM 927 N N . THR A 1 118 ? 13.748 6.222 -25.428 1.00 69.94 118 THR A N 1
ATOM 928 C CA . THR A 1 118 ? 13.863 7.171 -26.540 1.00 69.94 118 THR A CA 1
ATOM 929 C C . THR A 1 118 ? 14.044 6.467 -27.886 1.00 69.94 118 THR A C 1
ATOM 931 O O . THR A 1 118 ? 13.516 6.924 -28.897 1.00 69.94 118 THR A O 1
ATOM 934 N N . ASP A 1 119 ? 14.747 5.333 -27.917 1.00 73.81 119 ASP A N 1
ATOM 935 C CA . ASP A 1 119 ? 14.944 4.544 -29.138 1.00 73.81 119 ASP A CA 1
ATOM 936 C C . ASP A 1 119 ? 13.664 3.806 -29.540 1.00 73.81 119 ASP A C 1
ATOM 938 O O . ASP A 1 119 ? 13.359 3.705 -30.727 1.00 73.81 119 ASP A O 1
ATOM 942 N N . VAL A 1 120 ? 12.866 3.373 -28.559 1.00 74.56 120 VAL A N 1
ATOM 943 C CA . VAL A 1 120 ? 11.530 2.805 -28.796 1.00 74.56 120 VAL A CA 1
ATOM 944 C C . VAL A 1 120 ? 10.565 3.876 -29.299 1.00 74.56 120 VAL A C 1
ATOM 946 O O . VAL A 1 120 ? 9.868 3.646 -30.283 1.00 74.56 120 VAL A O 1
ATOM 949 N N . ALA A 1 121 ? 10.570 5.073 -28.705 1.00 73.31 121 ALA A N 1
ATOM 950 C CA . ALA A 1 121 ? 9.774 6.202 -29.190 1.00 73.31 121 ALA A CA 1
ATOM 951 C C . ALA A 1 121 ? 10.143 6.595 -30.635 1.00 73.31 121 ALA A C 1
ATOM 953 O O . ALA A 1 121 ? 9.257 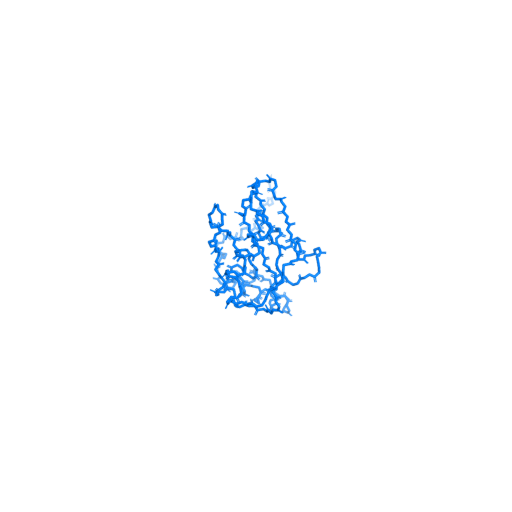6.906 -31.434 1.00 73.31 121 ALA A O 1
ATOM 954 N N . ARG A 1 122 ? 11.436 6.517 -30.991 1.00 74.62 122 ARG A N 1
ATOM 955 C CA . ARG A 1 122 ? 11.931 6.726 -32.361 1.00 74.62 122 ARG A CA 1
ATOM 956 C C . ARG A 1 122 ? 11.472 5.616 -33.313 1.00 74.62 122 ARG A C 1
ATOM 958 O O . ARG A 1 122 ? 11.045 5.923 -34.420 1.00 74.62 122 ARG A O 1
ATOM 965 N N . ALA A 1 123 ? 11.528 4.353 -32.890 1.00 74.12 123 ALA A N 1
ATOM 966 C CA . ALA A 1 123 ? 11.110 3.203 -33.697 1.00 74.12 123 ALA A CA 1
ATOM 967 C C . ALA A 1 123 ? 9.592 3.162 -33.945 1.00 74.12 123 ALA A C 1
ATOM 969 O O . ALA A 1 123 ? 9.155 2.771 -35.023 1.00 74.12 123 ALA A O 1
ATOM 970 N N . LEU A 1 124 ? 8.795 3.595 -32.965 1.00 72.12 124 LEU A N 1
ATOM 971 C CA . LEU A 1 124 ? 7.335 3.673 -33.063 1.00 72.12 124 LEU A CA 1
ATOM 972 C C . LEU A 1 124 ? 6.841 4.924 -33.807 1.00 72.12 124 LEU A C 1
ATOM 974 O O . LEU A 1 124 ? 5.640 5.083 -33.999 1.00 72.12 124 LEU A O 1
ATOM 978 N N . GLY A 1 125 ? 7.740 5.826 -34.215 1.00 66.62 125 GLY A N 1
ATOM 979 C CA . GLY A 1 125 ? 7.367 7.057 -34.913 1.00 66.62 125 GLY A CA 1
ATOM 980 C C . GLY A 1 125 ? 6.636 8.081 -34.037 1.00 66.62 125 GLY A C 1
ATOM 981 O O . GLY A 1 125 ? 6.093 9.046 -34.565 1.00 66.62 125 GLY A O 1
ATOM 982 N N . CYS A 1 126 ? 6.648 7.922 -32.706 1.00 56.75 126 CYS A N 1
ATOM 983 C CA . CYS A 1 126 ? 6.024 8.866 -31.768 1.00 56.75 126 CYS A CA 1
ATOM 984 C C . CYS A 1 126 ? 6.737 10.230 -31.714 1.00 56.75 126 CYS A C 1
ATOM 986 O O . CYS A 1 126 ? 6.222 11.173 -31.118 1.00 56.75 126 CYS A O 1
ATOM 988 N N . CYS A 1 127 ? 7.907 10.363 -32.341 1.00 53.56 127 CYS A N 1
ATOM 989 C CA . CYS A 1 127 ? 8.515 11.657 -32.626 1.00 53.56 127 CYS A CA 1
ATOM 990 C C . CYS A 1 127 ? 8.165 12.097 -34.055 1.00 53.56 127 CYS A C 1
ATOM 992 O O . CYS A 1 127 ? 8.914 11.823 -34.989 1.00 53.56 127 CYS A O 1
ATOM 994 N N . SER A 1 128 ? 7.063 12.825 -34.227 1.00 46.22 128 SER A N 1
ATOM 995 C CA . SER A 1 128 ? 6.857 13.695 -35.393 1.00 46.22 128 SER A CA 1
ATOM 996 C C . SER A 1 128 ? 7.286 15.127 -35.013 1.00 46.22 128 SER A C 1
ATOM 998 O O . SER A 1 128 ? 6.485 15.840 -34.418 1.00 46.22 128 SER A O 1
ATOM 1000 N N . LEU A 1 129 ? 8.582 15.492 -35.050 1.00 44.19 129 LEU A N 1
ATOM 1001 C CA . LEU A 1 129 ? 9.414 16.054 -36.154 1.00 44.19 129 LEU A CA 1
ATOM 1002 C C . LEU A 1 129 ? 9.691 17.562 -35.886 1.00 44.19 129 LEU A C 1
ATOM 1004 O O . LEU A 1 129 ? 8.859 18.187 -35.235 1.00 44.19 129 LEU A O 1
ATOM 1008 N N . PRO A 1 130 ? 10.748 18.212 -36.430 1.00 42.97 130 PRO A N 1
ATOM 1009 C CA . PRO A 1 130 ? 11.966 17.699 -37.063 1.00 42.97 130 PRO A CA 1
ATOM 1010 C C . PRO A 1 130 ? 13.265 18.262 -36.435 1.00 42.97 130 PRO A C 1
ATOM 1012 O O . PRO A 1 130 ? 13.279 19.265 -35.725 1.00 42.97 130 PRO A O 1
ATOM 1015 N N . ALA A 1 131 ? 14.395 17.650 -36.785 1.00 46.03 131 ALA A N 1
ATOM 1016 C CA . ALA A 1 131 ? 15.665 18.361 -36.825 1.00 46.03 131 ALA A CA 1
ATOM 1017 C C . ALA A 1 131 ? 15.627 19.352 -38.008 1.00 46.03 131 ALA A C 1
ATOM 1019 O O . ALA A 1 131 ? 15.553 18.917 -39.155 1.00 46.03 131 ALA A O 1
ATOM 1020 N N . GLN A 1 132 ? 15.656 20.659 -37.745 1.00 40.34 132 GLN A N 1
ATOM 1021 C CA . GLN A 1 132 ? 16.123 21.670 -38.707 1.00 40.34 132 GLN A CA 1
ATOM 1022 C C . GLN A 1 132 ? 17.512 22.091 -38.211 1.00 40.34 132 GLN A C 1
ATOM 1024 O O . GLN A 1 132 ? 17.640 22.656 -37.130 1.00 40.34 132 GLN A O 1
ATOM 1029 N N . SER A 1 133 ? 18.538 21.408 -38.718 1.00 39.75 133 SER A N 1
ATOM 1030 C CA . SER A 1 133 ? 19.479 21.920 -39.725 1.00 39.75 133 SER A CA 1
ATOM 1031 C C . SER A 1 133 ? 20.465 22.939 -39.147 1.00 39.75 133 SER A C 1
ATOM 1033 O O . SER A 1 133 ? 20.111 24.081 -38.865 1.00 39.75 133 SER A O 1
ATOM 1035 N N . LEU A 1 134 ? 21.722 22.502 -39.018 1.00 46.97 134 LEU A N 1
ATOM 1036 C CA . LEU A 1 134 ? 22.870 23.392 -39.154 1.00 46.97 134 LEU A CA 1
ATOM 1037 C C . LEU A 1 134 ? 22.769 24.158 -40.492 1.00 46.97 134 LEU A C 1
ATOM 1039 O O . LEU A 1 134 ? 22.207 23.640 -41.456 1.00 46.97 134 LEU A O 1
ATOM 1043 N N . ASP A 1 135 ? 23.393 25.336 -40.501 1.00 42.47 135 ASP A N 1
ATOM 1044 C CA . ASP A 1 135 ? 23.825 26.134 -41.657 1.00 42.47 135 ASP A CA 1
ATOM 1045 C C . ASP A 1 135 ? 22.840 27.150 -42.269 1.00 42.47 135 ASP A C 1
ATOM 1047 O O . ASP A 1 135 ? 22.023 26.849 -43.134 1.00 42.47 135 ASP A O 1
ATOM 1051 N N . ALA A 1 136 ? 23.033 28.410 -41.869 1.00 39.62 136 ALA A N 1
ATOM 1052 C CA . ALA A 1 136 ? 23.040 29.593 -42.735 1.00 39.62 136 ALA A CA 1
ATOM 1053 C C . ALA A 1 136 ? 23.819 30.691 -41.982 1.00 39.62 136 ALA A C 1
ATOM 1055 O O . ALA A 1 136 ? 23.602 30.879 -40.791 1.00 39.62 136 ALA A O 1
ATOM 1056 N N . GLU A 1 137 ? 24.732 31.478 -42.529 1.00 42.06 137 GLU A N 1
ATOM 1057 C CA . GLU A 1 137 ? 25.450 31.509 -43.793 1.00 42.06 137 GLU A CA 1
ATOM 1058 C C . GLU A 1 137 ? 26.611 32.500 -43.560 1.00 42.06 137 GLU A C 1
ATOM 1060 O O . GLU A 1 137 ? 26.571 33.355 -42.673 1.00 42.06 137 GLU A O 1
ATOM 1065 N N . VAL A 1 138 ? 27.675 32.324 -44.329 1.00 43.72 138 VAL A N 1
ATOM 1066 C CA . VAL A 1 138 ? 28.884 33.146 -44.401 1.00 43.72 138 VAL A CA 1
ATOM 1067 C C . VAL A 1 138 ? 28.565 34.610 -44.754 1.00 43.72 138 VAL A C 1
ATOM 1069 O O . VAL A 1 138 ? 27.645 34.873 -45.512 1.00 43.72 138 VAL A O 1
ATOM 1072 N N . MET A 1 139 ? 29.383 35.526 -44.215 1.00 41.38 139 MET A N 1
ATOM 1073 C CA . MET A 1 139 ? 29.673 36.909 -44.646 1.00 41.38 139 MET A CA 1
ATOM 1074 C C . MET A 1 139 ? 28.701 37.628 -45.602 1.00 41.38 139 MET A C 1
ATOM 1076 O O . MET A 1 139 ? 28.545 37.258 -46.765 1.00 41.38 139 MET A O 1
ATOM 1080 N N . SER A 1 140 ? 28.303 38.833 -45.198 1.00 49.78 140 SER A N 1
ATOM 1081 C CA . SER A 1 140 ? 28.360 40.030 -46.053 1.00 49.78 140 SER A CA 1
ATOM 1082 C C . SER A 1 140 ? 28.667 41.255 -45.202 1.00 49.78 140 SER A C 1
ATOM 1084 O O . SER A 1 140 ? 28.135 41.318 -44.071 1.00 49.78 140 SER A O 1
#

Secondary structure (DSSP, 8-state):
-HHHHHHHHHHHTT--GGGEEEEEEEETT--HHHHHHHHHHHHTTT--EEEEEEEEETTTTEEEEEEEESS---TTTS-SEEEETTEEEEEEESSSSHHHHHHHHHHHHHHHTT--HHHHHHHTT--------S------

InterPro domains:
  IPR026523 Paraneoplastic antigen Ma [PTHR23095] (1-126)
  IPR048271 Paraneoplastic antigen Ma-like, N-terminal domain [PF20846] (1-92)

Sequence (140 aa):
MALTLLEDWCKGMDMDPRKALLIVGIPVECSEVEIQETVQAGLQPLCAYRVLGRMFRREDNAKAVFIELADTVDYTTLPSHIPGKGGSWEVVVKPRNPDDEFLSRLNYFLKNEGRSMTDVARALGCCSLPAQSLDAEVMS